Protein AF-A0A1G3HKU2-F1 (afdb_monomer_lite)

pLDDT: mean 90.66, std 9.47, range [48.78, 96.94]

Structure (mmCIF, N/CA/C/O backbone):
data_AF-A0A1G3HKU2-F1
#
_entry.id   AF-A0A1G3HKU2-F1
#
loop_
_atom_site.group_PDB
_atom_site.id
_atom_site.type_symbol
_atom_site.label_atom_id
_atom_site.label_alt_id
_atom_site.label_comp_id
_atom_site.label_asym_id
_atom_site.label_entity_id
_atom_site.label_seq_id
_atom_site.pdbx_PDB_ins_code
_atom_site.Cartn_x
_atom_site.Cartn_y
_atom_site.Cartn_z
_atom_site.occupancy
_atom_site.B_iso_or_equiv
_atom_site.auth_seq_id
_atom_site.auth_comp_id
_atom_site.auth_asym_id
_atom_site.auth_atom_id
_atom_site.pdbx_PDB_model_num
ATOM 1 N N . MET A 1 1 ? 18.619 -6.567 -3.233 1.00 48.78 1 MET A N 1
ATOM 2 C CA . MET A 1 1 ? 17.943 -7.148 -2.050 1.00 48.78 1 MET A CA 1
ATOM 3 C C . MET A 1 1 ? 16.913 -6.206 -1.421 1.00 48.78 1 MET A C 1
ATOM 5 O O . MET A 1 1 ? 15.988 -6.713 -0.820 1.00 48.78 1 MET A O 1
ATOM 9 N N . GLN A 1 2 ? 16.990 -4.881 -1.620 1.00 63.91 2 GLN A N 1
ATOM 10 C CA . GLN A 1 2 ? 16.129 -3.920 -0.907 1.00 63.91 2 GLN A CA 1
ATOM 11 C C . GLN A 1 2 ? 14.650 -3.885 -1.330 1.00 63.91 2 GLN A C 1
ATOM 13 O O . GLN A 1 2 ? 13.790 -3.585 -0.511 1.00 63.91 2 GLN A O 1
ATOM 18 N N . SER A 1 3 ? 14.324 -4.225 -2.581 1.00 70.00 3 SER A N 1
ATOM 19 C CA . SER A 1 3 ? 12.931 -4.160 -3.046 1.00 70.00 3 SER A CA 1
ATOM 20 C C . SER A 1 3 ? 12.027 -5.170 -2.330 1.00 70.00 3 SER A C 1
ATOM 22 O O . SER A 1 3 ? 10.885 -4.850 -2.038 1.00 70.00 3 SER A O 1
ATOM 24 N N . LYS A 1 4 ? 12.532 -6.369 -1.995 1.00 78.12 4 LYS A N 1
ATOM 25 C CA . LYS A 1 4 ? 11.740 -7.404 -1.300 1.00 78.12 4 LYS A CA 1
ATOM 26 C C . LYS A 1 4 ? 11.326 -6.969 0.107 1.00 78.12 4 LYS A C 1
ATOM 28 O O . LYS A 1 4 ? 10.185 -7.204 0.488 1.00 78.12 4 LYS A O 1
ATOM 33 N N . ASP A 1 5 ? 12.217 -6.296 0.829 1.00 85.56 5 ASP A N 1
ATOM 34 C CA . ASP A 1 5 ? 11.923 -5.779 2.168 1.00 85.56 5 ASP A CA 1
ATOM 35 C C . ASP A 1 5 ? 10.909 -4.625 2.109 1.00 85.56 5 ASP A C 1
ATOM 37 O O . ASP A 1 5 ? 10.026 -4.538 2.960 1.00 85.56 5 ASP A O 1
ATOM 41 N N . LEU A 1 6 ? 10.966 -3.793 1.059 1.00 84.69 6 LEU A N 1
ATOM 42 C CA . LEU A 1 6 ? 9.953 -2.766 0.787 1.00 84.69 6 LEU A CA 1
ATOM 43 C C . LEU A 1 6 ? 8.572 -3.375 0.508 1.00 84.69 6 LEU A C 1
ATOM 45 O O . LEU A 1 6 ? 7.594 -2.932 1.104 1.00 84.69 6 LEU A O 1
ATOM 49 N N . TYR A 1 7 ? 8.488 -4.410 -0.338 1.00 88.25 7 TYR A N 1
ATOM 50 C CA . TYR A 1 7 ? 7.227 -5.117 -0.602 1.00 88.25 7 TYR A CA 1
ATOM 51 C C . TYR A 1 7 ? 6.657 -5.759 0.668 1.00 88.25 7 TYR A C 1
ATOM 53 O O . TYR A 1 7 ? 5.470 -5.610 0.951 1.00 88.25 7 TYR A O 1
ATOM 61 N N . ALA A 1 8 ? 7.496 -6.434 1.461 1.00 91.75 8 ALA A N 1
ATOM 62 C CA . ALA A 1 8 ? 7.070 -7.045 2.719 1.00 91.75 8 ALA A CA 1
ATOM 63 C C . ALA A 1 8 ? 6.590 -5.993 3.734 1.00 91.75 8 ALA A C 1
ATOM 65 O O . ALA A 1 8 ? 5.564 -6.189 4.388 1.00 91.75 8 ALA A O 1
ATOM 66 N N . GLY A 1 9 ? 7.295 -4.862 3.839 1.00 92.19 9 GLY A N 1
ATOM 67 C CA . GLY A 1 9 ? 6.921 -3.744 4.704 1.00 92.19 9 GLY A CA 1
ATOM 68 C C . GLY A 1 9 ? 5.590 -3.110 4.301 1.00 92.19 9 GLY A C 1
ATOM 69 O O . GLY A 1 9 ? 4.709 -2.970 5.148 1.00 92.19 9 GLY A O 1
ATOM 70 N N . ALA A 1 10 ? 5.418 -2.794 3.013 1.00 92.88 10 ALA A N 1
ATOM 71 C CA . ALA A 1 10 ? 4.175 -2.240 2.478 1.00 92.88 10 ALA A CA 1
ATOM 72 C C . ALA A 1 10 ? 2.994 -3.185 2.736 1.00 92.88 10 ALA A C 1
ATOM 74 O O . ALA A 1 10 ? 2.003 -2.780 3.339 1.00 92.88 10 ALA A O 1
ATOM 75 N N . LEU A 1 11 ? 3.138 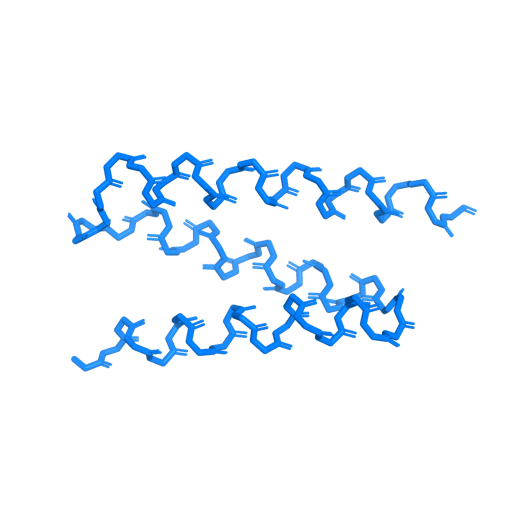-4.469 2.386 1.00 93.25 11 LEU A N 1
ATOM 76 C CA . LEU A 1 11 ? 2.098 -5.475 2.603 1.00 93.25 11 LEU A CA 1
ATOM 77 C C . LEU A 1 11 ? 1.739 -5.619 4.088 1.00 93.25 11 LEU A C 1
ATOM 79 O O . LEU A 1 11 ? 0.566 -5.697 4.437 1.00 93.25 11 LEU A O 1
ATOM 83 N N . THR A 1 12 ? 2.734 -5.616 4.977 1.00 96.06 12 THR A N 1
ATOM 84 C CA . THR A 1 12 ? 2.500 -5.717 6.426 1.00 96.06 12 THR A CA 1
ATOM 85 C C . THR A 1 12 ? 1.687 -4.534 6.951 1.00 96.06 12 THR A C 1
ATOM 87 O O . THR A 1 12 ? 0.861 -4.705 7.845 1.00 96.06 12 THR A O 1
ATOM 90 N N . LEU A 1 13 ? 1.930 -3.326 6.441 1.00 95.25 13 LEU A N 1
ATOM 91 C CA . LEU A 1 13 ? 1.197 -2.133 6.862 1.00 95.25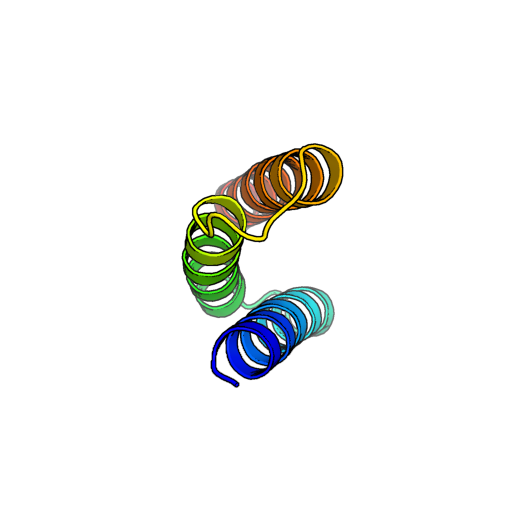 13 LEU A CA 1
ATOM 92 C C . LEU A 1 13 ? -0.231 -2.119 6.318 1.00 95.25 13 LEU A C 1
ATOM 94 O O . LEU A 1 13 ? -1.141 -1.827 7.090 1.00 95.25 13 LEU A O 1
ATOM 98 N N . VAL A 1 14 ? -0.432 -2.529 5.060 1.00 93.94 14 VAL A N 1
ATOM 99 C CA . VAL A 1 14 ? -1.770 -2.718 4.472 1.00 93.94 14 VAL A CA 1
ATOM 100 C C . VAL A 1 14 ? -2.575 -3.725 5.295 1.00 93.94 14 VAL A C 1
ATOM 102 O O . VAL A 1 14 ? -3.644 -3.395 5.793 1.00 93.94 14 VAL A O 1
ATOM 105 N N . LEU A 1 15 ? -2.028 -4.920 5.545 1.00 95.25 15 LEU A N 1
ATOM 106 C CA . LEU A 1 15 ? -2.713 -5.952 6.334 1.00 95.25 15 LEU A CA 1
ATOM 107 C C . LEU A 1 15 ? -3.026 -5.489 7.760 1.00 95.25 15 LEU A C 1
ATOM 109 O O . LEU A 1 15 ? -4.067 -5.823 8.318 1.00 95.25 15 LEU A O 1
ATOM 113 N N . ARG A 1 16 ? -2.120 -4.726 8.377 1.00 95.19 16 ARG A N 1
ATOM 114 C CA . ARG A 1 16 ? -2.340 -4.181 9.718 1.00 95.19 16 ARG A CA 1
ATOM 115 C C . ARG A 1 16 ? -3.461 -3.153 9.727 1.00 95.19 16 ARG A C 1
ATOM 117 O O . ARG A 1 16 ? -4.242 -3.154 10.674 1.00 95.19 16 ARG A O 1
ATOM 124 N N . HIS A 1 17 ? -3.525 -2.289 8.717 1.00 93.50 17 HIS A N 1
ATOM 125 C CA . HIS A 1 17 ? -4.627 -1.350 8.564 1.00 93.50 17 HIS A CA 1
ATOM 126 C C . HIS A 1 17 ? -5.953 -2.103 8.418 1.00 93.50 17 HIS A C 1
ATOM 128 O O . HIS A 1 17 ? -6.815 -1.919 9.272 1.00 93.50 17 HIS A O 1
ATOM 134 N N . ASP A 1 18 ? -6.057 -3.043 7.472 1.00 92.69 18 ASP A N 1
ATOM 135 C CA . ASP A 1 18 ? -7.262 -3.862 7.257 1.00 92.69 18 ASP A CA 1
ATOM 136 C C . ASP A 1 18 ? -7.728 -4.585 8.536 1.00 92.69 18 ASP A C 1
ATOM 138 O O . ASP A 1 18 ? -8.922 -4.691 8.804 1.00 92.69 18 ASP A O 1
ATOM 142 N N . LEU A 1 19 ? -6.795 -5.075 9.360 1.00 95.12 19 LEU A N 1
ATOM 143 C CA . LEU A 1 19 ? -7.128 -5.809 10.587 1.00 95.12 19 LEU A CA 1
ATOM 144 C C . LEU A 1 19 ? -7.496 -4.920 11.780 1.00 95.12 19 LEU A C 1
ATOM 146 O O . LEU A 1 19 ? -8.153 -5.398 12.703 1.00 95.12 19 LEU A O 1
ATOM 150 N N . THR A 1 20 ? -7.022 -3.673 11.829 1.00 93.00 20 THR A N 1
ATOM 151 C CA . THR A 1 20 ? -7.119 -2.833 13.041 1.00 93.00 20 THR A CA 1
ATOM 152 C C . THR A 1 20 ? -7.838 -1.506 12.835 1.00 93.00 20 THR A C 1
ATOM 154 O O . THR A 1 20 ? -8.151 -0.839 13.818 1.00 93.00 20 THR A O 1
ATOM 157 N N . GLY A 1 21 ? -8.054 -1.084 11.589 1.00 91.06 21 GLY A N 1
ATOM 158 C CA . GLY A 1 21 ? -8.520 0.259 11.239 1.00 91.06 21 GLY A CA 1
ATOM 159 C C . GLY A 1 21 ? -7.518 1.370 11.578 1.00 91.06 21 GLY A C 1
ATOM 160 O O . GLY A 1 21 ? -7.876 2.543 11.610 1.00 91.06 21 GLY A O 1
ATOM 161 N N . CYS A 1 22 ? -6.256 1.045 11.888 1.00 92.88 22 CYS A N 1
ATOM 162 C CA . CYS A 1 22 ? -5.280 2.045 12.312 1.00 92.88 22 CYS A CA 1
ATOM 163 C C . CYS A 1 22 ? -4.905 2.989 11.156 1.00 92.88 22 CYS A C 1
ATOM 165 O O . CYS A 1 22 ? -4.165 2.598 10.248 1.00 92.88 22 CYS A O 1
ATOM 167 N N . ALA A 1 23 ? -5.345 4.248 11.227 1.00 92.19 23 ALA A N 1
ATOM 168 C CA . ALA A 1 23 ? -5.062 5.276 10.219 1.00 92.19 23 ALA A CA 1
ATOM 169 C C . ALA A 1 23 ? -3.559 5.536 10.011 1.00 92.19 23 ALA A C 1
ATOM 171 O O . ALA A 1 23 ? -3.088 5.681 8.887 1.00 92.19 23 ALA A O 1
ATOM 172 N N . GLN A 1 24 ? -2.761 5.494 11.084 1.00 92.56 24 GLN A N 1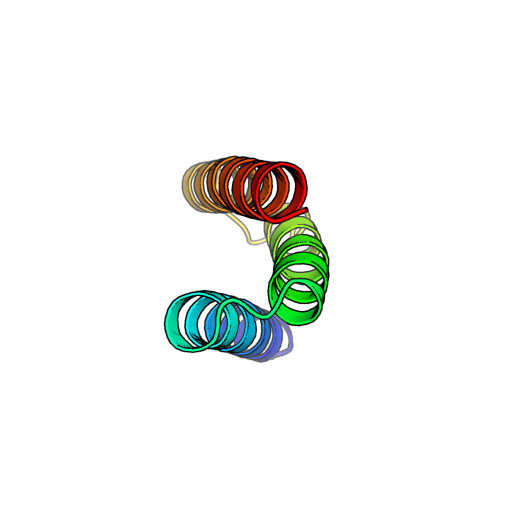
ATOM 173 C CA . GLN A 1 24 ? -1.307 5.655 10.979 1.00 92.56 24 GLN A CA 1
ATOM 174 C C . GLN A 1 24 ? -0.661 4.550 10.131 1.00 92.56 24 GLN A C 1
ATOM 176 O O . GLN A 1 24 ? 0.317 4.799 9.428 1.00 92.56 24 GLN A O 1
ATOM 181 N N . SER A 1 25 ? -1.207 3.330 10.182 1.00 92.69 25 SER A N 1
ATOM 182 C CA . SER A 1 25 ? -0.708 2.220 9.363 1.00 92.69 25 SER A CA 1
ATOM 183 C C . SER A 1 25 ? -1.038 2.427 7.885 1.00 92.69 25 SER A C 1
ATOM 185 O O . SER A 1 25 ? -0.191 2.130 7.048 1.00 92.69 25 SER A O 1
ATOM 187 N N . ALA A 1 26 ? -2.210 2.993 7.570 1.00 93.88 26 ALA A N 1
ATOM 188 C CA . ALA A 1 26 ? -2.573 3.377 6.206 1.00 93.88 26 ALA A CA 1
ATOM 189 C C . ALA A 1 26 ? -1.627 4.450 5.650 1.00 93.88 26 ALA A C 1
ATOM 191 O O . ALA A 1 26 ? -1.065 4.253 4.577 1.00 93.88 26 ALA A O 1
ATOM 192 N N . HIS A 1 27 ? -1.344 5.520 6.401 1.00 95.31 27 HIS A N 1
ATOM 193 C CA . HIS A 1 27 ? -0.382 6.543 5.964 1.00 95.31 27 HIS A CA 1
ATOM 194 C C . HIS A 1 27 ? 1.010 5.961 5.685 1.00 95.31 27 HIS A C 1
ATOM 196 O O . HIS A 1 27 ? 1.611 6.230 4.648 1.00 95.31 27 HIS A O 1
ATOM 202 N N . GLN A 1 28 ? 1.514 5.105 6.579 1.00 95.69 28 GLN A N 1
ATOM 203 C CA . GLN A 1 28 ? 2.807 4.455 6.363 1.00 95.69 28 GLN A CA 1
ATOM 204 C C . GLN A 1 28 ? 2.781 3.486 5.169 1.00 95.69 28 GLN A C 1
ATOM 206 O O . GLN A 1 28 ? 3.787 3.348 4.472 1.00 95.69 28 GLN A O 1
ATOM 211 N N . ALA A 1 29 ? 1.658 2.801 4.930 1.00 95.88 29 ALA A N 1
ATOM 212 C CA . ALA A 1 29 ? 1.490 1.942 3.764 1.00 95.88 29 ALA A CA 1
ATOM 213 C C . ALA A 1 29 ? 1.542 2.759 2.467 1.00 95.88 29 ALA A C 1
ATOM 215 O O . ALA A 1 29 ? 2.289 2.386 1.565 1.00 95.88 29 ALA A O 1
ATOM 216 N N . VAL A 1 30 ? 0.827 3.888 2.404 1.00 96.88 30 VAL A N 1
ATOM 217 C CA . VAL A 1 30 ? 0.829 4.825 1.265 1.00 96.88 30 VAL A CA 1
ATOM 218 C C . VAL A 1 30 ? 2.255 5.270 0.935 1.00 96.88 30 VAL A C 1
ATOM 220 O O . VAL A 1 30 ? 2.695 5.115 -0.204 1.00 96.88 30 VAL A O 1
ATOM 223 N N . ASP A 1 31 ? 3.025 5.713 1.933 1.00 95.38 31 ASP A N 1
ATOM 224 C CA . ASP A 1 31 ? 4.417 6.138 1.733 1.00 95.38 31 ASP A CA 1
ATOM 225 C C . ASP A 1 31 ? 5.287 5.032 1.110 1.00 95.38 31 ASP A C 1
ATOM 227 O O . ASP A 1 31 ? 6.121 5.288 0.234 1.00 95.38 31 ASP A O 1
ATOM 231 N N . LEU A 1 32 ? 5.129 3.781 1.559 1.00 95.38 32 LEU A N 1
ATOM 232 C CA . LEU A 1 32 ? 5.899 2.659 1.019 1.00 95.38 32 LEU A CA 1
ATOM 233 C C . LEU A 1 32 ? 5.420 2.235 -0.373 1.00 95.38 32 LEU A C 1
ATOM 235 O O . LEU A 1 32 ? 6.256 1.911 -1.217 1.00 95.38 32 LEU A O 1
ATOM 239 N N . LEU A 1 33 ? 4.114 2.263 -0.635 1.00 95.38 33 LEU A N 1
ATOM 240 C CA . LEU A 1 33 ? 3.531 1.954 -1.942 1.00 95.38 33 LEU A CA 1
ATOM 241 C C . LEU A 1 33 ? 3.962 2.975 -3.005 1.00 95.38 33 LEU A C 1
ATOM 243 O O . LEU A 1 33 ? 4.364 2.581 -4.099 1.00 95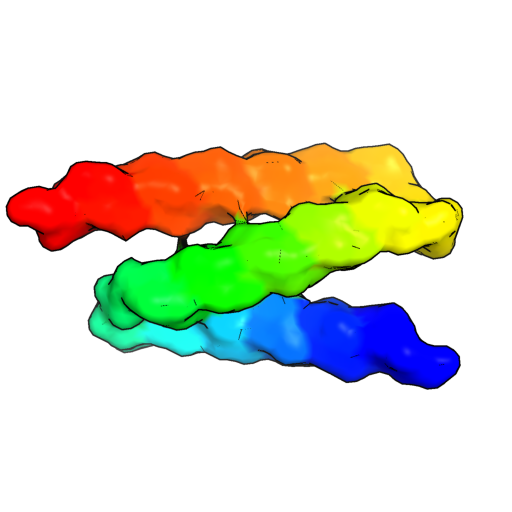.38 33 LEU A O 1
ATOM 247 N N . GLN A 1 34 ? 4.004 4.267 -2.671 1.00 95.19 34 GLN A N 1
ATOM 248 C CA . GLN A 1 34 ? 4.540 5.303 -3.563 1.00 95.19 34 GLN A CA 1
ATOM 249 C C . GLN A 1 34 ? 6.020 5.068 -3.890 1.00 95.19 34 GLN A C 1
ATOM 251 O O . GLN A 1 34 ? 6.439 5.170 -5.046 1.00 95.19 34 GLN A O 1
ATOM 256 N N . ARG A 1 35 ? 6.827 4.688 -2.890 1.00 93.94 35 ARG A N 1
ATOM 257 C CA . ARG A 1 35 ? 8.238 4.329 -3.112 1.00 93.94 35 ARG A CA 1
ATOM 258 C C . ARG A 1 35 ? 8.382 3.096 -3.999 1.00 93.94 35 ARG A C 1
ATOM 260 O O . ARG A 1 35 ? 9.286 3.074 -4.828 1.00 93.94 35 ARG A O 1
ATOM 267 N N . LEU A 1 36 ? 7.514 2.095 -3.839 1.00 93.00 36 LEU A N 1
ATOM 268 C CA . LEU A 1 36 ? 7.485 0.900 -4.686 1.00 93.00 36 LEU A CA 1
ATOM 269 C C . LEU A 1 36 ? 7.141 1.246 -6.138 1.00 93.00 36 LEU A C 1
ATOM 271 O O . LEU A 1 36 ? 7.850 0.801 -7.040 1.00 93.00 36 LEU A O 1
ATOM 27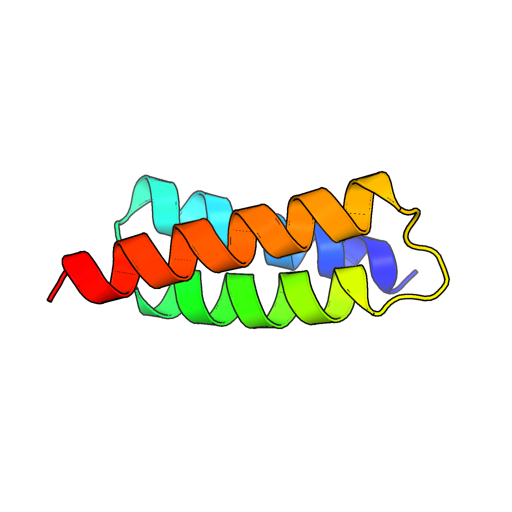5 N N . ALA A 1 37 ? 6.132 2.088 -6.365 1.00 93.56 37 ALA A N 1
ATOM 276 C CA . ALA A 1 37 ? 5.755 2.550 -7.701 1.00 93.56 37 ALA A CA 1
ATOM 277 C C . ALA A 1 37 ? 6.890 3.335 -8.390 1.00 93.56 37 ALA A C 1
ATOM 279 O O . ALA A 1 37 ? 7.136 3.188 -9.592 1.00 93.56 37 ALA A O 1
ATOM 280 N N . ALA A 1 38 ? 7.641 4.120 -7.615 1.00 92.88 38 ALA A N 1
ATOM 281 C CA . ALA A 1 38 ? 8.787 4.879 -8.103 1.00 92.88 38 ALA A CA 1
ATOM 282 C C . ALA A 1 38 ? 10.020 4.011 -8.429 1.00 92.88 38 ALA A C 1
ATOM 284 O O . ALA A 1 38 ? 10.979 4.513 -9.023 1.00 92.88 38 ALA A O 1
ATOM 285 N N . LEU A 1 39 ? 10.038 2.718 -8.072 1.00 92.69 39 LEU A N 1
ATOM 286 C CA . LEU A 1 39 ? 11.169 1.856 -8.409 1.00 92.69 39 LEU A CA 1
ATOM 287 C C . LEU A 1 39 ? 11.264 1.660 -9.933 1.00 92.69 39 LEU A C 1
ATOM 289 O O . LEU A 1 39 ? 10.268 1.343 -10.590 1.00 92.69 39 LEU A O 1
ATOM 293 N N . PRO A 1 40 ? 12.474 1.736 -10.519 1.00 89.44 40 PRO A N 1
ATOM 294 C CA . PRO A 1 40 ? 12.669 1.481 -11.948 1.00 89.44 40 PRO A CA 1
ATOM 295 C C . PRO A 1 40 ? 12.349 0.029 -12.328 1.00 89.44 40 PRO A C 1
ATOM 297 O O . PRO A 1 40 ? 12.041 -0.257 -13.477 1.00 89.44 40 PRO A O 1
ATOM 300 N N . THR A 1 41 ? 12.397 -0.886 -11.356 1.00 89.50 41 THR A N 1
ATOM 301 C CA . THR A 1 41 ? 12.068 -2.305 -11.529 1.00 89.50 41 THR A CA 1
ATOM 302 C C . THR A 1 41 ? 10.575 -2.610 -11.431 1.00 89.50 41 THR A C 1
ATOM 304 O O . THR A 1 41 ? 10.203 -3.756 -11.654 1.00 89.50 41 THR A O 1
ATOM 307 N N . ALA A 1 42 ? 9.734 -1.649 -11.038 1.00 90.31 42 ALA A N 1
ATOM 308 C CA . ALA A 1 42 ? 8.290 -1.844 -11.068 1.00 90.31 42 ALA A CA 1
ATOM 309 C C . ALA A 1 42 ? 7.810 -1.844 -12.527 1.00 90.31 42 ALA A C 1
ATOM 311 O O . ALA A 1 42 ? 8.251 -1.022 -13.337 1.00 90.31 42 ALA A O 1
ATOM 312 N N . ASP A 1 43 ? 6.924 -2.765 -12.879 1.00 93.31 43 ASP A N 1
ATOM 313 C CA . ASP A 1 43 ? 6.206 -2.721 -14.152 1.00 93.31 43 ASP A CA 1
ATOM 314 C C . ASP A 1 43 ? 5.013 -1.748 -14.070 1.00 93.31 43 ASP A C 1
ATOM 316 O O . ASP A 1 43 ? 4.754 -1.134 -13.031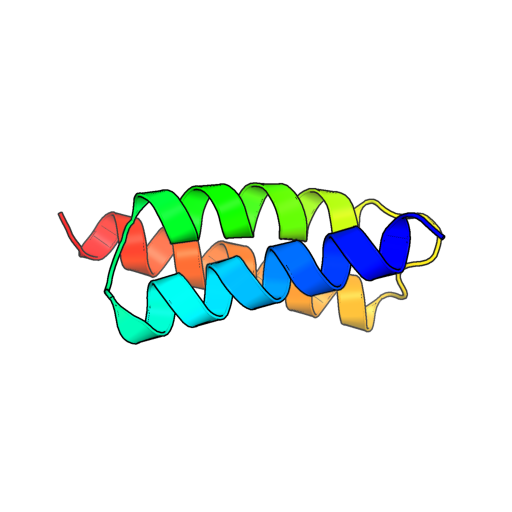 1.00 93.31 43 ASP A O 1
ATOM 320 N N . SER A 1 44 ? 4.330 -1.523 -15.194 1.00 93.19 44 SER A N 1
ATOM 321 C CA . SER A 1 44 ? 3.151 -0.645 -15.257 1.00 93.19 44 SER A CA 1
ATOM 322 C C . SER A 1 44 ? 2.031 -1.101 -14.329 1.00 93.19 44 SER A C 1
ATOM 324 O O . SER A 1 44 ? 1.384 -0.272 -13.693 1.00 93.19 44 SER A O 1
ATOM 326 N N . ASP A 1 45 ? 1.830 -2.410 -14.227 1.00 95.38 45 ASP A N 1
ATOM 327 C CA . ASP A 1 45 ? 0.705 -2.997 -13.507 1.00 95.38 45 ASP A CA 1
ATOM 328 C C . ASP A 1 45 ? 0.911 -2.838 -12.000 1.00 95.38 45 ASP A C 1
ATOM 330 O O . ASP A 1 45 ? 0.015 -2.393 -11.286 1.00 95.38 45 ASP A O 1
ATOM 334 N N . THR A 1 46 ? 2.131 -3.085 -11.522 1.00 91.81 46 THR A N 1
ATOM 335 C CA . THR A 1 46 ? 2.530 -2.857 -10.131 1.00 91.81 46 THR A CA 1
ATOM 336 C C . THR A 1 46 ? 2.394 -1.387 -9.750 1.00 91.81 46 THR A C 1
ATOM 338 O O . THR A 1 46 ? 1.927 -1.092 -8.650 1.00 91.81 46 THR A O 1
ATOM 341 N N . ARG A 1 47 ? 2.767 -0.455 -10.641 1.00 95.06 47 ARG A N 1
ATOM 342 C CA . ARG A 1 47 ? 2.584 0.987 -10.400 1.00 95.06 47 ARG A CA 1
ATOM 343 C C . ARG A 1 47 ? 1.114 1.342 -10.248 1.00 95.06 47 ARG A C 1
ATOM 345 O O . ARG A 1 47 ? 0.746 1.921 -9.233 1.00 95.06 47 ARG A O 1
ATOM 352 N N . SER A 1 48 ? 0.286 0.912 -11.197 1.00 96.38 48 SER A N 1
ATOM 353 C CA . SER A 1 48 ? -1.150 1.187 -11.166 1.00 96.38 48 SER A CA 1
ATOM 354 C C . SER A 1 48 ? -1.825 0.579 -9.934 1.00 96.38 48 SER A C 1
ATOM 356 O O . SER A 1 48 ? -2.670 1.221 -9.318 1.00 96.38 48 SER A O 1
ATOM 358 N N . LEU A 1 49 ? -1.425 -0.629 -9.524 1.00 95.75 49 LEU A N 1
ATOM 359 C CA . LEU A 1 49 ? -1.919 -1.253 -8.295 1.00 95.75 49 LEU A CA 1
ATOM 360 C C . LEU A 1 49 ? -1.508 -0.471 -7.044 1.00 95.75 49 LEU A C 1
ATOM 362 O O . LEU A 1 49 ? -2.325 -0.298 -6.144 1.00 95.75 49 LEU A O 1
ATOM 366 N N . CYS A 1 50 ? -0.261 0.004 -6.973 1.00 96.00 50 CYS A N 1
ATOM 367 C CA . CYS A 1 50 ? 0.197 0.823 -5.851 1.00 96.00 50 CYS A CA 1
ATOM 368 C C . CYS A 1 50 ? -0.569 2.148 -5.776 1.00 96.00 50 CYS A C 1
ATOM 370 O O . CYS A 1 50 ? -0.971 2.539 -4.686 1.00 96.00 50 CYS A O 1
ATOM 372 N N . GLU A 1 51 ? -0.794 2.811 -6.910 1.00 96.00 51 GLU A N 1
ATOM 373 C CA . GLU A 1 51 ? -1.550 4.068 -7.003 1.00 96.00 51 GLU A CA 1
ATOM 374 C C . GLU A 1 51 ? -3.005 3.887 -6.551 1.00 96.00 51 GLU A C 1
ATOM 376 O O . GLU A 1 51 ? -3.430 4.554 -5.611 1.00 96.00 51 GLU A O 1
ATOM 381 N N . GLN A 1 52 ? -3.726 2.913 -7.118 1.00 96.94 52 GLN A N 1
ATOM 382 C CA . GLN A 1 52 ? -5.112 2.605 -6.732 1.00 96.94 52 GLN A CA 1
ATOM 383 C C . GLN A 1 52 ? -5.236 2.263 -5.242 1.00 96.94 52 GLN A C 1
ATOM 385 O O . GLN A 1 52 ? -6.187 2.665 -4.575 1.00 96.94 52 GLN A O 1
ATOM 390 N N . MET A 1 53 ? -4.270 1.518 -4.698 1.00 96.69 53 MET A N 1
ATOM 391 C CA . MET A 1 53 ? -4.279 1.171 -3.279 1.00 96.69 53 MET A CA 1
ATOM 392 C C . MET A 1 53 ? -3.989 2.386 -2.391 1.00 96.69 53 MET A C 1
ATOM 394 O O . MET A 1 53 ? -4.574 2.498 -1.318 1.00 96.69 53 MET A O 1
ATOM 398 N N . CYS A 1 54 ? -3.117 3.304 -2.825 1.00 96.75 54 CYS A N 1
ATOM 399 C CA . CYS A 1 54 ? -2.896 4.562 -2.112 1.00 96.75 54 CYS A CA 1
ATOM 400 C C . CYS A 1 54 ? -4.176 5.396 -2.059 1.00 96.75 54 CYS A C 1
ATOM 402 O O . CYS A 1 54 ? -4.535 5.865 -0.985 1.00 96.75 54 CYS A O 1
ATOM 404 N N . GLU A 1 55 ? -4.864 5.551 -3.192 1.00 96.56 55 GLU A N 1
ATOM 405 C CA . GLU A 1 55 ? -6.135 6.281 -3.271 1.00 96.56 55 GLU A CA 1
ATOM 406 C C . GLU A 1 55 ? -7.174 5.681 -2.320 1.00 96.56 55 GLU A C 1
ATOM 408 O O . GLU A 1 55 ? -7.753 6.408 -1.517 1.00 96.56 55 GLU A O 1
ATOM 413 N N . ARG A 1 56 ? -7.337 4.351 -2.335 1.00 95.75 56 ARG A N 1
ATOM 414 C CA . ARG A 1 56 ? -8.274 3.654 -1.444 1.00 95.75 56 ARG A CA 1
ATOM 415 C C . ARG A 1 56 ? -7.961 3.888 0.035 1.00 95.75 56 ARG A C 1
ATOM 417 O O . ARG A 1 56 ? -8.857 4.203 0.803 1.00 95.75 56 ARG A O 1
ATOM 424 N N . LEU A 1 57 ? -6.697 3.735 0.433 1.00 95.12 57 LEU A N 1
ATOM 425 C CA . LEU A 1 57 ? -6.284 3.901 1.830 1.00 95.12 57 LEU A CA 1
ATOM 426 C C . LEU A 1 57 ? -6.457 5.342 2.319 1.00 95.12 57 LEU A C 1
ATOM 428 O O . LEU A 1 57 ? -6.799 5.553 3.478 1.00 95.12 57 LEU A O 1
ATOM 432 N N . LEU A 1 58 ? -6.193 6.332 1.465 1.00 94.31 58 LEU A N 1
ATOM 433 C CA . LEU A 1 58 ? -6.396 7.738 1.812 1.00 94.31 58 LEU A CA 1
ATOM 434 C C . LEU A 1 58 ? -7.885 8.054 1.969 1.00 94.31 58 LEU A C 1
ATOM 436 O O . LEU A 1 58 ? -8.257 8.658 2.970 1.00 94.31 58 LEU A O 1
ATOM 440 N N . ASP A 1 59 ? -8.726 7.570 1.052 1.00 94.56 59 ASP A N 1
ATOM 441 C CA . ASP A 1 59 ? -10.184 7.709 1.139 1.00 94.56 59 ASP A CA 1
ATOM 442 C C . ASP A 1 59 ? -10.729 7.086 2.438 1.00 94.56 59 ASP A C 1
ATOM 444 O O . ASP A 1 59 ? -11.464 7.732 3.183 1.00 94.56 59 ASP A O 1
ATOM 448 N N . GLU A 1 60 ? -10.288 5.872 2.782 1.00 92.25 60 GLU A N 1
ATOM 449 C CA . GLU A 1 60 ? -10.670 5.186 4.023 1.00 92.25 60 GLU A CA 1
ATOM 450 C C . GLU A 1 60 ? -10.261 5.971 5.280 1.00 92.25 60 GLU A C 1
ATOM 452 O O . GLU A 1 60 ? -11.019 6.022 6.250 1.00 92.25 60 GLU A O 1
ATOM 457 N N . VAL A 1 61 ? -9.086 6.611 5.278 1.00 90.94 61 VAL A N 1
ATOM 458 C CA . VAL A 1 61 ? -8.624 7.425 6.413 1.00 90.94 61 VAL A CA 1
ATOM 459 C C . VAL A 1 61 ? -9.394 8.740 6.524 1.00 90.94 61 VAL A C 1
ATOM 461 O O . VAL A 1 61 ? -9.733 9.138 7.639 1.00 90.94 61 VAL A O 1
ATOM 464 N N . GLU A 1 62 ? -9.696 9.398 5.405 1.00 89.00 62 GLU A N 1
ATOM 465 C CA . GLU A 1 62 ? -10.469 10.647 5.379 1.00 89.00 62 GLU A CA 1
ATOM 466 C C . GLU A 1 62 ? -11.915 10.445 5.855 1.00 89.00 62 GLU A C 1
ATOM 468 O O . GLU A 1 62 ? -12.475 11.315 6.521 1.00 89.00 62 GLU A O 1
ATOM 473 N N . HIS A 1 63 ? -12.507 9.281 5.575 1.00 82.44 63 HIS A N 1
ATOM 474 C CA . HIS A 1 63 ? -13.872 8.938 5.991 1.00 82.44 63 HIS A CA 1
ATOM 475 C C . HIS A 1 63 ? -13.960 8.299 7.389 1.00 82.44 63 HIS A C 1
ATOM 477 O O . HIS A 1 63 ? -15.063 8.100 7.901 1.00 82.44 63 HIS A O 1
ATOM 483 N N . ALA A 1 64 ? -12.828 7.959 8.013 1.00 70.75 64 ALA A N 1
ATOM 484 C CA . ALA A 1 64 ? -12.777 7.374 9.356 1.00 70.75 64 ALA A CA 1
ATOM 485 C C . ALA A 1 64 ? -12.760 8.415 10.498 1.00 70.75 64 ALA A C 1
ATOM 487 O O . ALA A 1 64 ? -12.851 8.026 11.667 1.00 70.75 64 ALA A O 1
ATOM 488 N N . THR A 1 65 ? -12.633 9.708 10.180 1.00 52.81 65 THR A N 1
ATOM 489 C CA . THR A 1 65 ? -12.706 10.847 11.125 1.00 52.81 65 THR A CA 1
ATOM 490 C C . THR A 1 65 ? -14.085 11.479 11.194 1.00 52.81 65 THR A C 1
ATOM 492 O O . THR A 1 65 ? -14.500 11.822 12.326 1.00 52.81 65 THR A O 1
#

Sequence (65 aa):
MQSKDLYAGALTLVLRHDLTGCAQSAHQAVDLLQRLAALPTADSDTRSLCEQMCERLLDEVEHAT

Radius of gyration: 11.56 Å; chains: 1; bounding box: 32×18×28 Å

Foldseek 3Di:
DPLVVLVVLLVVLVVCCVVPVDLVSLVSSLVSLCVNLPDPPDDPVSNVVSVVSNVVSVVSSVVVD

Secondary structure (DSSP, 8-state):
-HHHHHHHHHHHHHHHHHHH--HHHHHHHHHHHHHHHT-TT--HHHHHHHHHHHHHHHHHHHHT-